Protein AF-A0A2A4B2Y0-F1 (afdb_monomer)

Secondary structure (DSSP, 8-state):
-HHHHHHHHHHHHHHHHHHHHHHHHHHHHHHHHHHHHHHHHHHHHHHHHHHHHHTTHHHHTTT-HHHHHHHHHHHHHHHTSTTHHHHHHHHHHHHHHHHHSS--

Sequence (104 aa):
MAEALLATGKSAKRTTALRHRLLLQSARHDQRRWQVRRRERTRKLIELGGLVAKSGIVDLVDDDRAIIYGALLQAAAVLRSEDGDDAKRLWSRRGHRAFNDEPE

pLDDT: mean 90.22, std 10.25, range [53.47, 98.5]

InterPro domains:
  IPR009444 Conjugal transfer, TraD, alpha-type [PF06412] (36-100)

Mean predicted aligned error: 9.16 Å

Foldseek 3Di:
DVVVVVVVVVVVVVVVVVVVVVVVVVVVVVVVVVVVVVVVVVVVVVVVVVVCVLVVVCVVPVNPPVVSVVVVVVLVVCLPDPCNVVSVVVVVVVVVVSVVPDDD

Structure (mmCIF, N/CA/C/O backbone):
data_AF-A0A2A4B2Y0-F1
#
_entry.id   AF-A0A2A4B2Y0-F1
#
loop_
_atom_site.group_PDB
_atom_site.id
_atom_site.type_symbol
_atom_site.label_atom_id
_atom_site.label_alt_id
_atom_site.label_comp_id
_atom_site.label_asym_id
_atom_site.label_entity_id
_atom_site.label_seq_id
_atom_site.pdbx_PDB_ins_code
_atom_site.Cartn_x
_atom_site.Cartn_y
_atom_site.Cartn_z
_atom_site.occupancy
_atom_site.B_iso_or_equiv
_atom_site.auth_seq_id
_atom_site.auth_comp_id
_atom_site.auth_asym_id
_atom_site.auth_atom_id
_atom_site.pdbx_PDB_model_num
ATOM 1 N N . MET A 1 1 ? 39.988 17.628 -56.987 1.00 62.59 1 MET A N 1
ATOM 2 C CA . MET A 1 1 ? 38.561 17.751 -56.584 1.00 62.59 1 MET A CA 1
ATOM 3 C C . MET A 1 1 ? 37.923 16.415 -56.195 1.00 62.59 1 MET A C 1
ATOM 5 O O . MET A 1 1 ? 37.348 16.350 -55.117 1.00 62.59 1 MET A O 1
ATOM 9 N N . ALA A 1 2 ? 38.045 15.347 -56.995 1.00 63.75 2 ALA A N 1
ATOM 10 C CA . ALA A 1 2 ? 37.455 14.033 -56.681 1.00 63.75 2 ALA A CA 1
ATOM 11 C C . ALA A 1 2 ? 37.935 13.421 -55.345 1.00 63.75 2 ALA A C 1
ATOM 13 O O . ALA A 1 2 ? 37.143 12.870 -54.586 1.00 63.75 2 ALA A O 1
ATOM 14 N N . GLU A 1 3 ? 39.215 13.582 -55.011 1.00 66.00 3 GLU A N 1
ATOM 15 C CA . GLU A 1 3 ? 39.802 13.059 -53.769 1.00 66.00 3 GLU A CA 1
ATOM 16 C C . GLU A 1 3 ? 39.239 13.730 -52.503 1.00 66.00 3 GLU A C 1
ATOM 18 O O . GLU A 1 3 ? 38.916 13.058 -51.524 1.00 66.00 3 GLU A O 1
ATOM 23 N N . ALA A 1 4 ? 39.020 15.049 -52.555 1.00 65.19 4 ALA A N 1
ATOM 24 C CA . ALA A 1 4 ? 38.415 15.820 -51.468 1.00 65.19 4 ALA A CA 1
ATOM 25 C C . ALA A 1 4 ? 36.938 15.441 -51.235 1.00 65.19 4 ALA A C 1
ATOM 27 O O . ALA A 1 4 ? 36.492 15.371 -50.088 1.00 65.19 4 ALA A O 1
ATOM 28 N N . LEU A 1 5 ? 36.199 15.129 -52.308 1.00 67.12 5 LEU A N 1
ATOM 29 C CA . LEU A 1 5 ? 34.813 14.638 -52.258 1.00 67.12 5 LEU A CA 1
ATOM 30 C C . LEU A 1 5 ? 34.722 13.206 -51.695 1.00 67.12 5 LEU A C 1
ATOM 32 O O . LEU A 1 5 ? 33.842 12.883 -50.895 1.00 67.12 5 LEU A O 1
ATOM 36 N N . LEU A 1 6 ? 35.675 12.339 -52.046 1.00 67.75 6 LEU A N 1
ATOM 37 C CA . LEU A 1 6 ? 35.773 10.990 -51.481 1.00 67.75 6 LEU A CA 1
ATOM 38 C C . LEU A 1 6 ? 36.163 11.015 -49.995 1.00 67.75 6 LEU A C 1
ATOM 40 O O . LEU A 1 6 ? 35.641 10.223 -49.203 1.00 67.75 6 LEU A O 1
ATOM 44 N N . ALA A 1 7 ? 37.047 11.931 -49.593 1.00 69.88 7 ALA A N 1
ATOM 45 C CA . ALA A 1 7 ? 37.435 12.127 -48.199 1.00 69.88 7 ALA A CA 1
ATOM 46 C C . ALA A 1 7 ? 36.262 12.626 -47.332 1.00 69.88 7 ALA A C 1
ATOM 48 O O . ALA A 1 7 ? 36.040 12.103 -46.236 1.00 69.88 7 ALA A O 1
ATOM 49 N N . THR A 1 8 ? 35.451 13.559 -47.842 1.00 71.81 8 THR A N 1
ATOM 50 C CA . THR A 1 8 ? 34.223 14.030 -47.171 1.00 71.81 8 THR A CA 1
ATOM 51 C C . THR A 1 8 ? 33.170 12.928 -47.064 1.00 71.81 8 THR A C 1
ATOM 53 O O . THR A 1 8 ? 32.598 12.743 -45.989 1.00 71.81 8 THR A O 1
ATOM 56 N N . GLY A 1 9 ? 32.982 12.110 -48.105 1.00 73.19 9 GLY A N 1
ATOM 57 C CA . GLY A 1 9 ? 32.091 10.944 -48.055 1.00 73.19 9 GLY A CA 1
ATOM 58 C C . GLY A 1 9 ? 32.513 9.888 -47.022 1.00 73.19 9 GLY A C 1
ATOM 59 O O . GLY A 1 9 ? 31.675 9.349 -46.295 1.00 73.19 9 GLY A O 1
ATOM 60 N N . LYS A 1 10 ? 33.819 9.612 -46.892 1.00 76.31 10 LYS A N 1
ATOM 61 C CA . LYS A 1 10 ? 34.355 8.728 -45.836 1.00 76.31 10 LYS A CA 1
ATOM 62 C C . LYS A 1 10 ? 34.148 9.322 -44.438 1.00 76.31 10 LYS A C 1
ATOM 64 O O . LYS A 1 10 ? 33.804 8.583 -43.516 1.00 76.31 10 LYS A O 1
ATOM 69 N N . SER A 1 11 ? 34.321 10.635 -44.283 1.00 75.81 11 SER A N 1
ATOM 70 C CA . SER A 1 11 ? 34.084 11.342 -43.019 1.00 75.81 11 SER A CA 1
ATOM 71 C C . SER A 1 11 ? 32.608 11.284 -42.598 1.00 75.81 11 SER A C 1
ATOM 73 O O . SER A 1 11 ? 32.305 10.904 -41.469 1.00 75.81 11 SER A O 1
ATOM 75 N N . ALA A 1 12 ? 31.681 11.514 -43.534 1.00 81.94 12 ALA A N 1
ATOM 76 C CA . ALA A 1 12 ? 30.239 11.419 -43.294 1.00 81.94 12 ALA A CA 1
ATOM 77 C C . ALA A 1 12 ? 29.799 10.006 -42.864 1.00 81.94 12 ALA A C 1
ATOM 79 O O . ALA A 1 12 ? 29.034 9.841 -41.918 1.00 81.94 12 ALA A O 1
ATOM 80 N N . LYS A 1 13 ? 30.337 8.951 -43.489 1.00 83.06 13 LYS A N 1
ATOM 81 C CA . LYS A 1 13 ? 30.046 7.567 -43.070 1.00 83.06 13 LYS A CA 1
ATOM 82 C C . LYS A 1 13 ? 30.532 7.277 -41.647 1.00 83.06 13 LYS A C 1
ATOM 84 O O . LYS A 1 13 ? 29.851 6.581 -40.892 1.00 83.06 13 LYS A O 1
ATOM 89 N N . ARG A 1 14 ? 31.694 7.818 -41.262 1.00 82.88 14 ARG A N 1
ATOM 90 C CA . ARG A 1 14 ? 32.243 7.673 -39.904 1.00 82.88 14 ARG A CA 1
ATOM 91 C C . ARG A 1 14 ? 31.378 8.391 -38.871 1.00 82.88 14 ARG A C 1
ATOM 93 O O . ARG A 1 14 ? 31.088 7.798 -37.835 1.00 82.88 14 ARG A O 1
ATOM 100 N N . THR A 1 15 ? 30.914 9.609 -39.148 1.00 86.56 15 THR A N 1
ATOM 101 C CA . THR A 1 15 ? 30.032 10.344 -38.225 1.00 86.56 15 THR A CA 1
ATOM 102 C C . THR A 1 15 ? 28.672 9.662 -38.069 1.00 86.56 15 THR A C 1
ATOM 104 O O . THR A 1 15 ? 28.199 9.522 -36.942 1.00 86.56 15 THR A O 1
ATOM 107 N N . THR A 1 16 ? 28.084 9.132 -39.148 1.00 88.50 16 THR A N 1
ATOM 108 C CA . THR A 1 16 ? 26.857 8.318 -39.075 1.00 88.50 16 THR A CA 1
ATOM 109 C C . THR A 1 16 ? 27.058 7.062 -38.227 1.00 88.50 16 THR A C 1
ATOM 111 O O . THR A 1 16 ? 26.250 6.780 -37.342 1.00 88.50 16 THR A O 1
ATOM 114 N N . ALA A 1 17 ? 28.158 6.330 -38.432 1.00 88.25 17 ALA A N 1
ATOM 115 C CA . ALA A 1 17 ? 28.462 5.133 -37.649 1.00 88.25 17 ALA A CA 1
ATOM 116 C C . ALA A 1 17 ? 28.656 5.445 -36.153 1.00 88.25 17 ALA A C 1
ATOM 118 O O . ALA A 1 17 ? 28.151 4.715 -35.298 1.00 88.25 17 ALA A O 1
ATOM 119 N N . LEU A 1 18 ? 29.343 6.544 -35.824 1.00 89.56 18 LEU A N 1
ATOM 120 C CA . LEU A 1 18 ? 29.503 7.008 -34.443 1.00 89.56 18 LEU A CA 1
ATOM 121 C C . LEU A 1 18 ? 28.161 7.413 -33.823 1.00 89.56 18 LEU A C 1
ATOM 123 O O . LEU A 1 18 ? 27.854 7.000 -32.706 1.00 89.56 18 LEU A O 1
ATOM 127 N N . ARG A 1 19 ? 27.318 8.139 -34.565 1.00 88.25 19 ARG A N 1
ATOM 128 C CA . ARG A 1 19 ? 25.971 8.514 -34.119 1.00 88.25 19 ARG A CA 1
ATOM 129 C C . ARG A 1 19 ? 25.114 7.288 -33.819 1.00 88.25 19 ARG A C 1
ATOM 131 O O . ARG A 1 19 ? 24.489 7.235 -32.767 1.00 88.25 19 ARG A O 1
ATOM 138 N N . HIS A 1 20 ? 25.107 6.287 -34.698 1.00 90.44 20 HIS A N 1
ATOM 139 C CA . HIS A 1 20 ? 24.349 5.055 -34.470 1.00 90.44 20 HIS A CA 1
ATOM 140 C C . HIS A 1 20 ? 24.826 4.310 -33.217 1.00 90.44 20 HIS A C 1
ATOM 142 O O . HIS A 1 20 ? 23.998 3.831 -32.445 1.00 90.44 20 HIS A O 1
ATOM 148 N N . ARG A 1 21 ? 26.140 4.266 -32.955 1.00 89.25 21 ARG A N 1
ATOM 149 C CA . ARG A 1 21 ? 26.680 3.677 -31.717 1.00 89.25 21 ARG A CA 1
ATOM 150 C C . ARG A 1 21 ? 26.184 4.407 -30.470 1.00 89.25 21 ARG A C 1
ATOM 152 O O . ARG A 1 21 ? 25.747 3.747 -29.530 1.00 89.25 21 ARG A O 1
ATOM 159 N N . LEU A 1 22 ? 26.198 5.741 -30.483 1.00 90.06 22 LEU A N 1
ATOM 160 C CA . LEU A 1 22 ? 25.692 6.551 -29.372 1.00 90.06 22 LEU A CA 1
ATOM 161 C C . LEU A 1 22 ? 24.191 6.340 -29.155 1.00 90.06 22 LEU A C 1
ATOM 163 O O . LEU A 1 22 ? 23.767 6.119 -28.026 1.00 90.06 22 LEU A O 1
ATOM 167 N N . LEU A 1 23 ? 23.391 6.329 -30.225 1.00 90.56 23 LEU A N 1
ATOM 168 C CA . LEU A 1 23 ? 21.949 6.082 -30.133 1.00 90.56 23 LEU A CA 1
ATOM 169 C C . LEU A 1 23 ? 21.643 4.698 -29.544 1.00 90.56 23 LEU A C 1
ATOM 171 O O . LEU A 1 23 ? 20.801 4.586 -28.656 1.00 90.56 23 LEU A O 1
ATOM 175 N N . LEU A 1 24 ? 22.359 3.654 -29.974 1.00 86.25 24 LEU A N 1
ATOM 176 C CA . LEU A 1 24 ? 22.213 2.304 -29.419 1.00 86.25 24 LEU A CA 1
ATOM 177 C C . LEU A 1 24 ? 22.632 2.238 -27.944 1.00 86.25 24 LEU A C 1
ATOM 179 O O . LEU A 1 24 ? 21.986 1.557 -27.146 1.00 86.25 24 LEU A O 1
ATOM 183 N N . GLN A 1 25 ? 23.703 2.938 -27.563 1.00 88.44 25 GLN A N 1
ATOM 184 C CA . GLN A 1 25 ? 24.154 3.013 -26.175 1.00 88.44 25 GLN A CA 1
ATOM 185 C C . GLN A 1 25 ? 23.118 3.713 -25.284 1.00 88.44 25 GLN A C 1
ATOM 187 O O . GLN A 1 25 ? 22.792 3.188 -24.216 1.00 88.44 25 GLN A O 1
ATOM 192 N N . SER A 1 26 ? 22.560 4.837 -25.741 1.00 84.06 26 SER A N 1
ATOM 193 C CA . SER A 1 26 ? 21.478 5.548 -25.054 1.00 84.06 26 SER A CA 1
ATOM 194 C C . SER A 1 26 ? 20.222 4.684 -24.935 1.00 84.06 26 SER A C 1
ATOM 196 O O . SER A 1 26 ? 19.712 4.517 -23.832 1.00 84.06 26 SER A O 1
ATOM 198 N N . ALA A 1 27 ? 19.791 4.024 -26.017 1.00 79.75 27 ALA A N 1
ATOM 199 C CA . ALA A 1 27 ? 18.622 3.141 -26.006 1.00 79.75 27 ALA A CA 1
ATOM 200 C C . ALA A 1 27 ? 18.768 1.978 -25.007 1.00 79.75 27 ALA A C 1
ATOM 202 O O . ALA A 1 27 ? 17.852 1.688 -24.237 1.00 79.75 27 ALA A O 1
ATOM 203 N N . ARG A 1 28 ? 19.949 1.344 -24.943 1.00 80.81 28 ARG A N 1
ATOM 204 C CA . ARG A 1 28 ? 20.248 0.303 -23.941 1.00 80.81 28 ARG A CA 1
ATOM 205 C C . ARG A 1 28 ? 20.210 0.849 -22.520 1.00 80.81 28 ARG A C 1
ATOM 207 O O . ARG A 1 28 ? 19.753 0.171 -21.600 1.00 80.81 28 ARG A O 1
ATOM 214 N N . HIS A 1 29 ? 20.744 2.048 -22.316 1.00 83.25 29 HIS A N 1
ATOM 215 C CA . HIS A 1 29 ? 20.731 2.688 -21.010 1.00 83.25 29 HIS A CA 1
ATOM 216 C C . HIS A 1 29 ? 19.294 3.025 -20.576 1.00 83.25 29 HIS A C 1
ATOM 218 O O . HIS A 1 29 ? 18.920 2.725 -19.444 1.00 83.25 29 HIS A O 1
ATOM 224 N N . ASP A 1 30 ? 18.454 3.535 -21.474 1.00 86.38 30 ASP A N 1
ATOM 225 C CA . ASP A 1 30 ? 17.049 3.836 -21.188 1.00 86.38 30 ASP A CA 1
ATOM 226 C C . ASP A 1 30 ? 16.217 2.581 -20.923 1.00 86.38 30 ASP A C 1
ATOM 228 O O . ASP A 1 30 ? 15.440 2.557 -19.965 1.00 86.38 30 ASP A O 1
ATOM 232 N N . GLN A 1 31 ? 16.443 1.501 -21.676 1.00 87.69 31 GLN A N 1
ATOM 233 C CA . GLN A 1 31 ? 15.817 0.207 -21.406 1.00 87.69 31 GLN A CA 1
ATOM 234 C C . GLN A 1 31 ? 16.218 -0.333 -20.024 1.00 87.69 31 GLN A C 1
ATOM 236 O O . GLN A 1 31 ? 15.359 -0.810 -19.281 1.00 87.69 31 GLN A O 1
ATOM 241 N N . ARG A 1 32 ? 17.497 -0.217 -19.632 1.00 88.50 32 ARG A N 1
ATOM 242 C CA . ARG A 1 32 ? 17.950 -0.587 -18.278 1.00 88.50 32 ARG A CA 1
ATOM 243 C C . ARG A 1 32 ? 17.287 0.274 -17.206 1.00 88.50 32 ARG A C 1
ATOM 245 O O . ARG A 1 32 ? 16.763 -0.279 -16.243 1.00 88.50 32 ARG A O 1
ATOM 252 N N . ARG A 1 33 ? 17.234 1.598 -17.390 1.00 90.69 33 ARG A N 1
ATOM 253 C CA . ARG A 1 33 ? 16.536 2.507 -16.463 1.00 90.69 33 ARG A CA 1
ATOM 254 C C . ARG A 1 33 ? 15.054 2.153 -16.326 1.00 90.69 33 ARG A C 1
ATOM 256 O O . ARG A 1 33 ? 14.530 2.152 -15.217 1.00 90.69 33 ARG A O 1
ATOM 263 N N . TRP A 1 34 ? 14.383 1.808 -17.423 1.00 92.12 34 TRP A N 1
ATOM 264 C CA . TRP A 1 34 ? 12.992 1.356 -17.393 1.00 92.12 34 TRP A CA 1
ATOM 265 C C . TRP A 1 34 ? 12.819 0.044 -16.618 1.00 92.12 34 TRP A C 1
ATOM 267 O O . TRP A 1 34 ? 11.926 -0.049 -15.777 1.00 92.12 34 TRP A O 1
ATOM 277 N N . GLN A 1 35 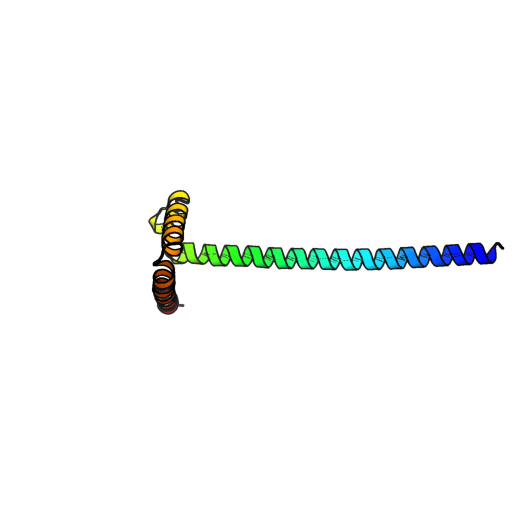? 13.693 -0.941 -16.845 1.00 93.25 35 GLN A N 1
ATOM 278 C CA . GLN A 1 35 ? 13.665 -2.213 -16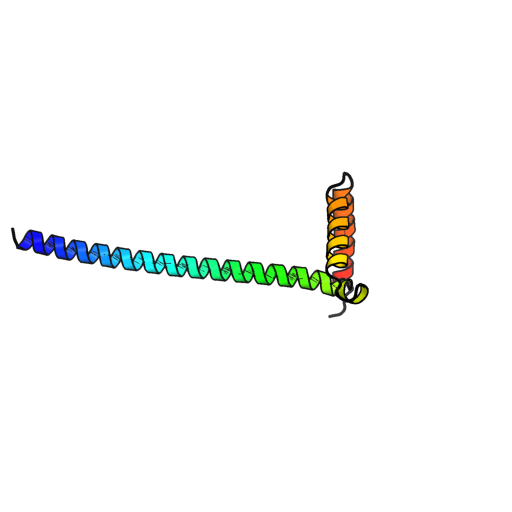.114 1.00 93.25 35 GLN A CA 1
ATOM 279 C C . GLN A 1 35 ? 13.855 -2.008 -14.606 1.00 93.25 35 GLN A C 1
ATOM 281 O O . GLN A 1 35 ? 13.111 -2.587 -13.816 1.00 93.25 35 GLN A O 1
ATOM 286 N N . VAL A 1 36 ? 14.809 -1.160 -14.202 1.00 94.88 36 VAL A N 1
ATOM 287 C CA . VAL A 1 36 ? 15.046 -0.824 -12.787 1.00 94.88 36 VAL A CA 1
ATOM 288 C C . VAL A 1 36 ? 13.796 -0.199 -12.169 1.00 94.88 36 VAL A C 1
ATOM 290 O O . VAL A 1 36 ? 13.263 -0.756 -11.211 1.00 94.88 36 VAL A O 1
ATOM 293 N N . ARG A 1 37 ? 13.240 0.854 -12.784 1.00 94.44 37 ARG A N 1
ATOM 29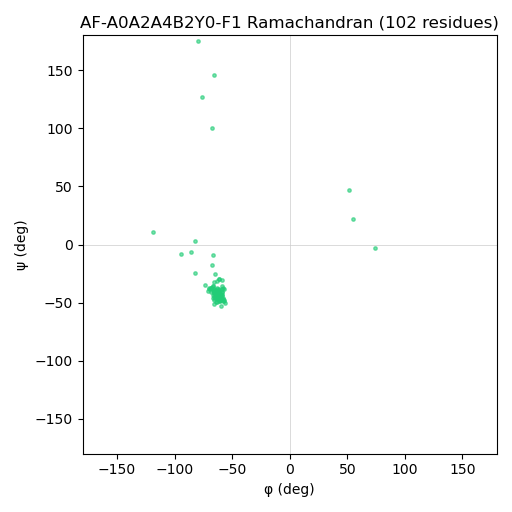4 C CA . ARG A 1 37 ? 12.008 1.499 -12.292 1.00 94.44 37 ARG A CA 1
ATOM 295 C C . ARG A 1 37 ? 10.828 0.534 -12.201 1.00 94.44 37 ARG A C 1
ATOM 297 O O . ARG A 1 37 ? 10.020 0.621 -11.280 1.00 94.44 37 ARG A O 1
ATOM 304 N N . ARG A 1 38 ? 10.703 -0.396 -13.152 1.00 95.19 38 ARG A N 1
ATOM 305 C CA . ARG A 1 38 ? 9.648 -1.418 -13.125 1.00 95.19 38 ARG A CA 1
ATOM 306 C C . ARG A 1 38 ? 9.819 -2.354 -11.931 1.00 95.19 38 ARG A C 1
ATOM 308 O O . ARG A 1 38 ? 8.838 -2.613 -11.243 1.00 95.19 38 ARG A O 1
ATOM 315 N N . ARG A 1 39 ? 11.038 -2.841 -11.680 1.00 95.19 39 ARG A N 1
ATOM 316 C CA . ARG A 1 39 ? 11.336 -3.711 -10.531 1.00 95.19 39 ARG A CA 1
ATOM 317 C C . ARG A 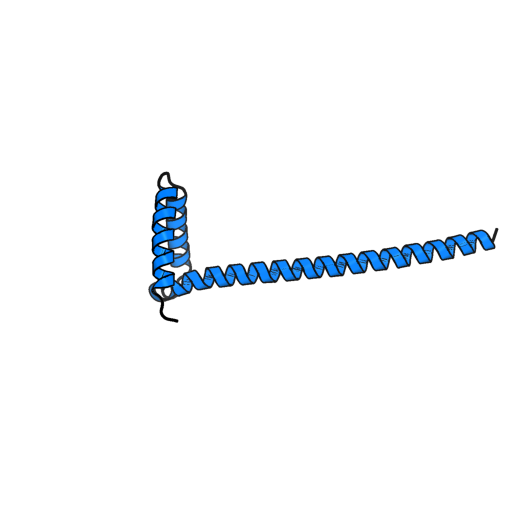1 39 ? 11.093 -2.992 -9.211 1.00 95.19 39 ARG A C 1
ATOM 319 O O . ARG A 1 39 ? 10.460 -3.567 -8.337 1.00 95.19 39 ARG A O 1
ATOM 326 N N . GLU A 1 40 ? 11.518 -1.738 -9.096 1.00 96.12 40 GLU A N 1
ATOM 327 C CA . GLU A 1 40 ? 11.262 -0.906 -7.916 1.00 96.12 40 GLU A CA 1
ATOM 328 C C . GLU A 1 40 ? 9.764 -0.722 -7.6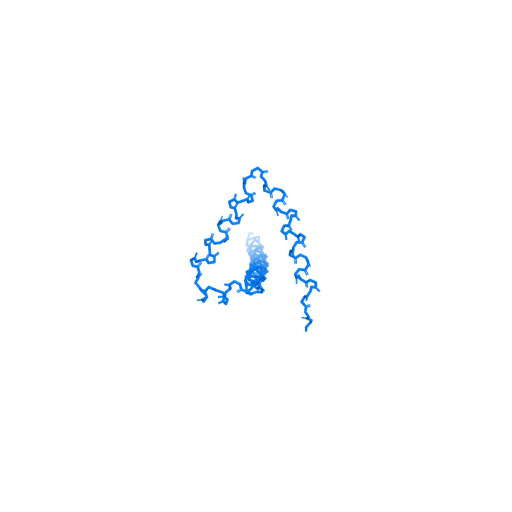71 1.00 96.12 40 GLU A C 1
ATOM 330 O O . GLU A 1 40 ? 9.299 -0.931 -6.553 1.00 96.12 40 GLU A O 1
ATOM 335 N N . ARG A 1 41 ? 8.990 -0.416 -8.721 1.00 96.12 41 ARG A N 1
ATOM 336 C CA . ARG A 1 41 ? 7.531 -0.289 -8.625 1.00 96.12 41 ARG A CA 1
ATOM 337 C C . ARG A 1 41 ? 6.873 -1.595 -8.191 1.00 96.12 41 ARG A C 1
ATOM 339 O O . ARG A 1 41 ? 6.035 -1.582 -7.298 1.00 96.12 41 ARG A O 1
ATOM 346 N N . THR A 1 42 ? 7.232 -2.713 -8.823 1.00 96.44 42 THR A N 1
ATOM 347 C CA . THR A 1 42 ? 6.680 -4.028 -8.475 1.00 96.44 42 THR A CA 1
ATOM 348 C C . THR A 1 42 ? 7.037 -4.406 -7.044 1.00 96.44 42 THR A C 1
ATOM 350 O O . THR A 1 42 ? 6.143 -4.777 -6.293 1.00 96.44 42 THR A O 1
ATOM 353 N N . ARG A 1 43 ? 8.301 -4.240 -6.638 1.00 96.56 43 ARG A N 1
ATOM 354 C CA . ARG A 1 43 ? 8.740 -4.491 -5.264 1.00 96.56 43 ARG A CA 1
ATOM 355 C C . ARG A 1 43 ? 7.940 -3.648 -4.274 1.00 96.56 43 ARG A C 1
ATOM 357 O O . ARG A 1 43 ? 7.383 -4.203 -3.339 1.00 96.56 43 ARG A O 1
ATOM 364 N N . LYS A 1 44 ? 7.794 -2.344 -4.527 1.00 96.31 44 LYS A N 1
ATOM 365 C CA . LYS A 1 44 ? 7.040 -1.447 -3.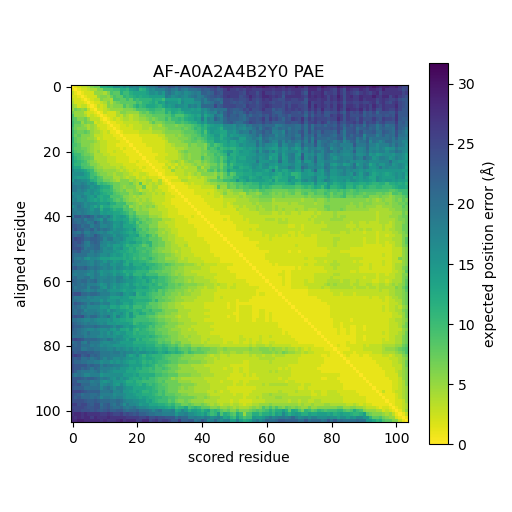645 1.00 96.31 44 LYS A CA 1
ATOM 366 C C . LYS A 1 44 ? 5.577 -1.868 -3.489 1.00 96.31 44 LYS A C 1
ATOM 368 O O . LYS A 1 44 ? 5.051 -1.827 -2.384 1.00 96.31 44 LYS A O 1
ATOM 373 N N . LEU A 1 45 ? 4.916 -2.258 -4.579 1.00 96.75 45 LEU A N 1
ATOM 374 C CA . LEU A 1 45 ? 3.523 -2.711 -4.529 1.00 96.75 45 LEU A CA 1
ATOM 375 C C . LEU A 1 45 ? 3.376 -4.049 -3.798 1.00 96.75 45 LEU A C 1
ATOM 377 O O . LEU A 1 45 ? 2.414 -4.215 -3.058 1.00 96.75 45 LEU A O 1
ATOM 381 N N . ILE A 1 46 ? 4.330 -4.967 -3.966 1.00 96.56 46 ILE A N 1
ATOM 382 C CA . ILE A 1 46 ? 4.349 -6.242 -3.237 1.00 96.56 46 ILE A CA 1
ATOM 383 C C . ILE A 1 46 ? 4.575 -6.003 -1.745 1.00 96.56 46 ILE A C 1
ATOM 385 O O . ILE A 1 46 ? 3.847 -6.561 -0.937 1.00 96.56 46 ILE A O 1
ATOM 389 N N . GLU A 1 47 ? 5.532 -5.150 -1.375 1.00 96.12 47 GLU A N 1
ATOM 390 C CA . GLU A 1 47 ? 5.777 -4.781 0.023 1.00 96.12 47 GLU A CA 1
ATOM 391 C C . GLU A 1 47 ? 4.508 -4.211 0.665 1.00 96.12 47 GLU A C 1
ATOM 393 O O . GLU A 1 47 ? 4.085 -4.684 1.714 1.00 96.12 47 GLU A O 1
ATOM 398 N N . LEU A 1 48 ? 3.860 -3.239 0.011 1.00 96.12 48 LEU A N 1
ATOM 399 C CA . LEU A 1 48 ? 2.619 -2.644 0.514 1.00 96.12 48 LEU A CA 1
ATOM 400 C C . LEU A 1 48 ? 1.474 -3.664 0.593 1.00 96.12 48 LEU A C 1
ATOM 402 O O . LEU A 1 48 ? 0.764 -3.690 1.594 1.00 96.12 48 LEU A O 1
ATOM 406 N N . GLY A 1 49 ? 1.308 -4.514 -0.424 1.00 96.00 49 GLY A N 1
ATOM 407 C CA . GLY A 1 49 ? 0.308 -5.585 -0.412 1.00 96.00 49 GLY A CA 1
ATOM 408 C C . GLY A 1 49 ? 0.561 -6.608 0.697 1.00 96.00 49 GLY A C 1
ATOM 409 O O . GLY A 1 49 ? -0.376 -7.042 1.360 1.00 96.00 49 GLY A O 1
ATOM 410 N N . GLY A 1 50 ? 1.829 -6.919 0.968 1.00 95.50 50 GLY A N 1
ATOM 411 C CA . GLY A 1 50 ? 2.237 -7.777 2.074 1.00 95.50 50 GLY A CA 1
ATOM 412 C C . GLY A 1 50 ? 1.841 -7.207 3.436 1.00 95.50 50 GLY A C 1
ATOM 413 O O . GLY A 1 50 ? 1.393 -7.965 4.287 1.00 95.50 50 GLY A O 1
ATOM 414 N N . LEU A 1 51 ? 1.924 -5.884 3.636 1.00 95.25 51 LEU A N 1
ATOM 415 C CA . LEU A 1 51 ? 1.451 -5.239 4.872 1.00 95.25 51 LEU A CA 1
ATOM 416 C C . LEU A 1 51 ? -0.063 -5.367 5.052 1.00 95.25 51 LEU A C 1
ATOM 418 O O . LEU A 1 51 ? -0.532 -5.585 6.166 1.00 95.25 51 LEU A O 1
ATOM 422 N 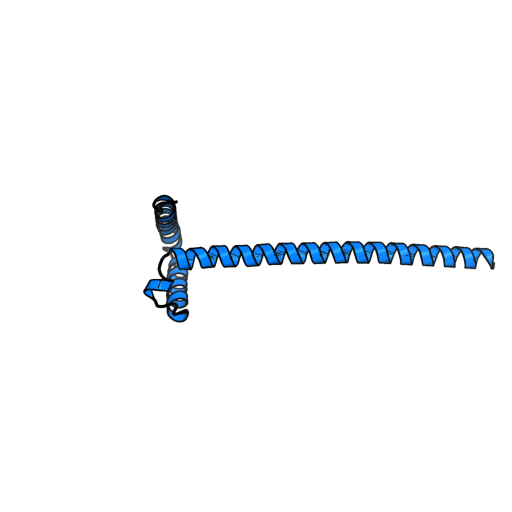N . VAL A 1 52 ? -0.823 -5.231 3.962 1.00 95.94 52 VAL A N 1
ATOM 423 C CA . VAL A 1 52 ? -2.282 -5.390 3.989 1.00 95.94 52 VAL A CA 1
ATOM 424 C C . VAL A 1 52 ? -2.636 -6.822 4.390 1.00 95.94 52 VAL A C 1
ATOM 426 O O . VAL A 1 52 ? -3.380 -7.003 5.349 1.00 95.94 52 VAL A O 1
ATOM 429 N N . ALA A 1 53 ? -2.035 -7.829 3.752 1.00 94.56 53 ALA A N 1
ATOM 430 C CA . ALA A 1 53 ? -2.249 -9.232 4.114 1.00 94.56 53 ALA A CA 1
ATOM 431 C C . ALA A 1 53 ? -1.832 -9.528 5.568 1.00 94.56 53 ALA A C 1
ATOM 433 O O . ALA A 1 53 ? -2.622 -10.055 6.343 1.00 94.56 53 ALA A O 1
ATOM 434 N N . LYS A 1 54 ? -0.628 -9.101 5.971 1.00 93.19 54 LYS A N 1
ATOM 435 C CA . LYS A 1 54 ? -0.077 -9.318 7.319 1.00 93.19 54 LYS A CA 1
ATOM 436 C C . LYS A 1 54 ? -0.917 -8.680 8.430 1.00 93.19 54 LYS A C 1
ATOM 438 O O . LYS A 1 54 ? -0.982 -9.208 9.530 1.00 93.19 54 LYS A O 1
ATOM 443 N N . SER A 1 55 ? -1.609 -7.575 8.146 1.00 94.50 55 SER A N 1
ATOM 444 C CA . SER A 1 55 ? -2.522 -6.957 9.117 1.00 94.50 55 SER A CA 1
ATOM 445 C C . SER A 1 55 ? -3.753 -7.810 9.461 1.00 94.50 55 SER A C 1
ATOM 447 O O . SER A 1 55 ? -4.509 -7.435 10.356 1.00 94.50 55 SER A O 1
ATOM 449 N N . GLY A 1 56 ? -3.989 -8.911 8.735 1.00 94.94 56 GLY A N 1
ATOM 450 C CA . GLY A 1 56 ? -5.161 -9.776 8.880 1.00 94.94 56 GLY A CA 1
ATOM 451 C C . GLY A 1 56 ? -6.448 -9.176 8.310 1.00 94.94 56 GLY A C 1
ATOM 452 O O . GLY A 1 56 ? -7.482 -9.836 8.304 1.00 94.94 56 GLY A O 1
ATOM 453 N N . ILE A 1 57 ? -6.416 -7.935 7.804 1.00 96.94 57 ILE A N 1
ATOM 454 C CA . ILE A 1 57 ? -7.620 -7.257 7.307 1.00 96.94 57 ILE A CA 1
ATOM 455 C C . ILE A 1 57 ? -8.243 -7.974 6.108 1.00 96.94 57 ILE A C 1
ATOM 457 O O . ILE A 1 57 ? -9.456 -7.930 5.969 1.00 96.94 57 ILE A O 1
ATOM 461 N N . VAL A 1 58 ? -7.435 -8.639 5.272 1.00 97.06 58 VAL A N 1
ATOM 462 C CA . VAL A 1 58 ? -7.921 -9.380 4.095 1.00 97.06 58 VAL A CA 1
ATOM 463 C C . VAL A 1 58 ? -8.851 -10.511 4.525 1.00 97.06 58 VAL A C 1
ATOM 465 O O . VAL A 1 58 ? -9.949 -10.618 3.990 1.00 97.06 58 VAL A O 1
ATOM 468 N N . ASP A 1 59 ? -8.449 -11.282 5.536 1.00 97.12 59 ASP A N 1
ATOM 469 C CA . ASP A 1 59 ? -9.246 -12.394 6.059 1.00 97.12 59 ASP A CA 1
ATOM 470 C C . ASP A 1 59 ? -10.485 -11.888 6.812 1.00 97.12 59 ASP A C 1
ATOM 472 O O . ASP A 1 59 ? -11.564 -12.463 6.703 1.00 97.12 59 ASP A O 1
ATOM 476 N N . LEU A 1 60 ? -10.355 -10.775 7.548 1.00 98.00 60 LEU A N 1
ATOM 477 C CA . LEU A 1 60 ? -11.461 -10.178 8.310 1.00 98.00 60 LEU A CA 1
ATOM 478 C C . LEU A 1 60 ? -12.601 -9.650 7.431 1.00 98.00 60 LEU A C 1
ATOM 480 O O . LEU A 1 60 ? -13.726 -9.521 7.914 1.00 98.00 60 LEU A O 1
ATOM 484 N N . VAL A 1 61 ? -12.307 -9.293 6.182 1.00 97.75 61 VAL A N 1
ATOM 485 C CA . VAL A 1 61 ? -13.264 -8.660 5.261 1.00 97.75 61 VAL A CA 1
ATOM 486 C C . VAL A 1 61 ? -13.528 -9.502 4.014 1.00 97.75 61 VAL A C 1
ATOM 488 O O . VAL A 1 61 ? -14.135 -8.995 3.077 1.00 97.75 61 VAL A O 1
ATOM 491 N N . ASP A 1 62 ? -13.071 -10.759 3.996 1.00 97.00 62 ASP A N 1
ATOM 492 C CA . ASP A 1 62 ? -13.229 -11.704 2.879 1.00 97.00 62 ASP A CA 1
ATOM 493 C C . ASP A 1 62 ? -12.768 -11.126 1.521 1.00 97.00 62 ASP A C 1
ATOM 495 O O . ASP A 1 62 ? -13.480 -11.156 0.520 1.00 97.00 62 ASP A O 1
ATOM 499 N N . ASP A 1 63 ? -11.578 -10.512 1.507 1.00 95.44 63 ASP A N 1
ATOM 500 C CA . ASP A 1 63 ? -10.990 -9.814 0.345 1.00 95.44 63 ASP A CA 1
ATOM 501 C C . ASP A 1 63 ? -11.884 -8.707 -0.270 1.00 95.44 63 ASP A C 1
ATOM 503 O O . ASP A 1 63 ? -11.685 -8.288 -1.418 1.00 95.44 63 ASP A O 1
ATOM 507 N N . ASP A 1 64 ? -12.850 -8.159 0.482 1.00 98.06 64 ASP A N 1
ATOM 508 C CA . ASP A 1 64 ? -13.643 -7.020 0.017 1.00 98.06 64 ASP A CA 1
ATOM 509 C C . ASP A 1 64 ? -12.772 -5.758 -0.100 1.00 98.06 64 ASP A C 1
ATOM 511 O O . ASP A 1 64 ? -12.484 -5.015 0.850 1.00 98.06 64 ASP A O 1
ATOM 515 N N . ARG A 1 65 ? -12.379 -5.483 -1.343 1.00 96.94 65 ARG A N 1
ATOM 516 C CA . ARG A 1 65 ? -11.521 -4.355 -1.710 1.00 96.94 65 ARG A CA 1
ATOM 517 C C . ARG A 1 65 ? -12.140 -3.001 -1.385 1.00 96.94 65 ARG A C 1
ATOM 519 O O . ARG A 1 65 ? -11.387 -2.059 -1.136 1.00 96.94 65 ARG A O 1
ATOM 526 N N . ALA A 1 66 ? -13.465 -2.873 -1.405 1.00 98.25 66 ALA A N 1
ATOM 527 C CA . ALA A 1 66 ? -14.127 -1.618 -1.072 1.00 98.25 66 ALA A CA 1
ATOM 528 C C . ALA A 1 66 ? -14.001 -1.329 0.428 1.00 98.25 66 ALA A C 1
ATOM 530 O O . ALA A 1 66 ? -13.701 -0.193 0.801 1.00 98.25 66 ALA A O 1
ATOM 531 N N . ILE A 1 67 ? -14.130 -2.356 1.274 1.00 98.38 67 ILE A N 1
ATOM 532 C CA . ILE A 1 67 ? -13.940 -2.228 2.725 1.00 98.38 67 ILE A CA 1
ATOM 533 C C . ILE A 1 67 ? -12.483 -1.882 3.047 1.00 98.38 67 ILE A C 1
ATOM 535 O O . ILE A 1 67 ? -12.230 -0.920 3.777 1.00 98.38 67 ILE A O 1
ATOM 539 N N . ILE A 1 68 ? -11.516 -2.593 2.453 1.00 98.12 68 ILE A N 1
ATOM 540 C CA . ILE A 1 68 ? -10.082 -2.305 2.646 1.00 98.12 68 ILE A CA 1
ATOM 541 C C . ILE A 1 68 ? -9.766 -0.867 2.225 1.00 98.12 68 ILE A C 1
ATOM 543 O O . ILE A 1 68 ? -9.108 -0.122 2.956 1.00 98.12 68 ILE A O 1
ATOM 547 N N . TYR A 1 69 ? -10.254 -0.446 1.056 1.00 98.19 69 TYR A N 1
ATOM 548 C CA . TYR A 1 69 ? -10.025 0.909 0.572 1.00 98.19 69 TYR A CA 1
ATOM 549 C C . TYR A 1 69 ? -10.684 1.962 1.472 1.00 98.19 69 TYR A C 1
ATOM 551 O O . TYR A 1 69 ? -10.044 2.960 1.804 1.00 98.19 69 TYR A O 1
ATOM 559 N N . GLY A 1 70 ? -11.911 1.720 1.940 1.00 98.50 70 GLY A N 1
ATOM 560 C CA . GLY A 1 70 ? -12.603 2.580 2.900 1.00 98.50 70 GLY A CA 1
ATOM 561 C C . GLY A 1 70 ? -11.833 2.744 4.214 1.00 98.50 70 GLY A C 1
ATOM 562 O O . GLY A 1 70 ? -11.656 3.867 4.689 1.00 98.50 70 GLY A O 1
ATOM 563 N N . ALA A 1 71 ? -11.286 1.657 4.761 1.00 98.06 71 ALA A N 1
ATOM 564 C CA . ALA A 1 71 ? -10.458 1.698 5.967 1.00 98.06 71 ALA A CA 1
ATOM 565 C C . ALA A 1 71 ? -9.178 2.531 5.768 1.00 98.06 71 ALA A C 1
ATOM 567 O O . ALA A 1 71 ? -8.819 3.350 6.620 1.00 98.06 71 ALA A O 1
ATOM 568 N N . LEU A 1 72 ? -8.508 2.384 4.619 1.00 97.75 72 LEU A N 1
ATOM 569 C CA . LEU A 1 72 ? -7.330 3.189 4.281 1.00 97.75 72 LEU A CA 1
ATOM 570 C C . LEU A 1 72 ? -7.677 4.670 4.082 1.00 97.75 72 LEU A C 1
ATOM 572 O O . LEU A 1 72 ? -6.906 5.538 4.495 1.00 97.75 72 LEU A O 1
ATOM 576 N N . LEU A 1 73 ? -8.834 4.978 3.489 1.00 98.50 73 LEU A N 1
ATOM 577 C CA . LEU A 1 73 ? -9.331 6.350 3.367 1.00 98.50 73 LEU A CA 1
ATOM 578 C C . LEU A 1 73 ? -9.591 6.978 4.738 1.00 98.50 73 LEU A C 1
ATOM 580 O O . LEU A 1 73 ? -9.190 8.124 4.954 1.00 98.50 73 LEU A O 1
ATOM 584 N N . GLN A 1 74 ? -10.187 6.225 5.665 1.00 98.19 74 GLN A N 1
ATOM 585 C CA . GLN A 1 74 ? -10.402 6.667 7.042 1.00 98.19 74 GLN A CA 1
ATOM 586 C C . GLN A 1 74 ? -9.070 6.965 7.739 1.00 98.19 74 GLN A C 1
ATOM 588 O O . GLN A 1 74 ? -8.896 8.042 8.307 1.00 98.19 74 GLN A O 1
ATOM 593 N N . ALA A 1 75 ? -8.092 6.060 7.635 1.00 97.38 75 ALA A N 1
ATOM 594 C CA . ALA A 1 75 ? -6.756 6.288 8.181 1.00 97.38 75 ALA A CA 1
ATOM 595 C C . ALA A 1 75 ? -6.101 7.540 7.571 1.00 97.38 75 ALA A C 1
ATOM 597 O O . ALA A 1 75 ? -5.551 8.375 8.288 1.00 97.38 75 ALA A O 1
ATOM 598 N N . ALA A 1 76 ? -6.208 7.721 6.253 1.00 98.19 76 ALA A N 1
ATOM 599 C CA . ALA A 1 76 ? -5.665 8.888 5.569 1.00 98.19 76 ALA A CA 1
ATOM 600 C C . ALA A 1 76 ? -6.365 10.197 5.977 1.00 98.19 76 ALA A C 1
ATOM 602 O O . ALA A 1 76 ? -5.720 11.243 5.989 1.00 98.19 76 ALA A O 1
ATOM 603 N N . ALA A 1 77 ? -7.659 10.158 6.307 1.00 98.38 77 ALA A N 1
ATOM 604 C CA . ALA A 1 77 ? -8.385 11.311 6.833 1.00 98.38 77 ALA A CA 1
ATOM 605 C C . ALA A 1 77 ? -7.856 11.726 8.212 1.00 98.38 77 ALA A C 1
ATOM 607 O O . ALA A 1 77 ? -7.565 12.904 8.402 1.00 98.38 77 ALA A O 1
ATOM 608 N N . VAL A 1 78 ? -7.625 10.767 9.119 1.00 98.19 78 VAL A N 1
ATOM 609 C CA . VAL A 1 78 ? -6.997 11.036 10.427 1.00 98.19 78 VAL A CA 1
ATOM 610 C C . VAL A 1 78 ? -5.595 11.624 10.254 1.00 98.19 78 VAL A C 1
ATOM 612 O O . VAL A 1 78 ? -5.245 12.599 10.901 1.00 98.19 78 VAL A O 1
ATOM 615 N N . LEU A 1 79 ? -4.785 11.100 9.332 1.00 97.94 79 LEU A N 1
ATOM 616 C CA . LEU A 1 79 ? -3.430 11.624 9.112 1.00 97.94 79 LEU A CA 1
ATOM 617 C C . LEU A 1 79 ? -3.383 13.043 8.527 1.00 97.94 79 LEU A C 1
ATOM 619 O O . LEU A 1 79 ? -2.321 13.668 8.561 1.00 97.94 79 LEU A O 1
ATOM 623 N N . ARG A 1 80 ? -4.490 13.524 7.952 1.00 97.69 80 ARG A N 1
ATOM 624 C CA . ARG A 1 80 ? -4.630 14.889 7.427 1.00 97.69 80 ARG A CA 1
ATOM 625 C C . ARG A 1 80 ? -5.257 15.861 8.429 1.00 97.69 80 ARG A C 1
ATOM 627 O O . ARG A 1 80 ? -5.312 17.046 8.112 1.00 97.69 80 ARG A O 1
ATOM 634 N N . SER A 1 81 ? -5.754 15.390 9.574 1.00 97.50 81 SER A N 1
ATOM 635 C CA . SER A 1 81 ? -6.302 16.262 10.616 1.00 97.50 81 SER A CA 1
ATOM 636 C C . SER A 1 81 ? -5.191 16.893 11.461 1.00 97.50 81 SER A C 1
ATOM 638 O O . SER A 1 81 ? -4.009 16.576 11.305 1.00 97.50 81 SER A O 1
ATOM 640 N N . GLU A 1 82 ? -5.579 17.782 12.374 1.00 97.19 82 GLU A N 1
ATOM 641 C CA . GLU A 1 82 ? -4.672 18.426 13.333 1.00 97.19 82 GLU A CA 1
ATOM 642 C C . GLU A 1 82 ? -3.938 17.401 14.221 1.00 97.19 82 GLU A C 1
ATOM 644 O O . GLU A 1 82 ? -2.766 17.585 14.539 1.00 97.19 82 GLU A O 1
ATOM 649 N N . ASP A 1 83 ? -4.571 16.258 14.505 1.00 95.88 83 ASP A N 1
ATOM 650 C CA . ASP A 1 83 ? -4.001 15.156 15.297 1.00 95.88 83 ASP A CA 1
ATOM 651 C C . ASP A 1 83 ? -3.092 14.213 14.482 1.00 95.88 83 ASP A C 1
ATOM 653 O O . ASP A 1 83 ? -2.607 13.192 14.988 1.00 95.88 83 ASP A O 1
ATOM 657 N N . GLY A 1 84 ? -2.861 14.507 13.199 1.00 97.81 84 GLY A N 1
ATOM 658 C CA . GLY A 1 84 ? -2.198 13.593 12.271 1.00 97.81 84 GLY A CA 1
ATOM 659 C C . GLY A 1 84 ? -0.793 13.177 12.711 1.00 97.81 84 GLY A C 1
ATOM 660 O O . GLY A 1 84 ? -0.398 12.025 12.519 1.00 97.81 84 GLY A O 1
ATOM 661 N N . ASP A 1 85 ? -0.031 14.072 13.338 1.00 98.00 85 ASP A N 1
ATOM 662 C CA . ASP A 1 85 ? 1.323 13.763 13.812 1.00 98.00 85 ASP A CA 1
ATOM 663 C C . ASP A 1 85 ? 1.332 12.856 15.050 1.00 98.00 85 ASP A C 1
ATOM 665 O O . ASP A 1 85 ? 2.177 11.958 15.154 1.00 98.00 85 ASP A O 1
ATOM 669 N N . ASP A 1 86 ? 0.359 13.011 15.947 1.00 97.94 86 ASP A N 1
ATOM 670 C CA . ASP A 1 86 ? 0.176 12.103 17.080 1.00 97.94 86 ASP A CA 1
ATOM 671 C C . ASP A 1 86 ? -0.288 10.722 16.624 1.00 97.94 86 ASP A C 1
ATOM 673 O O . ASP A 1 86 ? 0.261 9.707 17.074 1.00 97.94 86 ASP A O 1
ATOM 677 N N . ALA A 1 87 ? -1.196 10.669 15.646 1.00 97.94 87 ALA A N 1
ATOM 678 C CA . ALA A 1 87 ? -1.590 9.426 14.997 1.00 97.94 87 ALA A CA 1
ATOM 679 C C . ALA A 1 87 ? -0.383 8.714 14.354 1.00 97.94 87 ALA A C 1
ATOM 681 O O . ALA A 1 87 ? -0.172 7.527 14.616 1.00 97.94 87 ALA A O 1
ATOM 682 N N . LYS A 1 88 ? 0.486 9.422 13.608 1.00 97.94 88 LYS A N 1
ATOM 683 C CA . LYS A 1 88 ? 1.727 8.838 13.044 1.00 97.94 88 LYS A CA 1
ATOM 684 C C . LYS A 1 88 ? 2.618 8.246 14.132 1.00 97.94 88 LYS A C 1
ATOM 686 O O . LYS A 1 88 ? 3.085 7.113 13.992 1.00 97.94 88 LYS A O 1
ATOM 691 N N . ARG A 1 89 ? 2.860 8.987 15.220 1.00 98.12 89 ARG A N 1
ATOM 692 C CA . ARG A 1 89 ? 3.694 8.525 16.345 1.00 98.12 89 ARG A CA 1
ATOM 693 C C . ARG A 1 89 ? 3.112 7.280 17.010 1.00 98.12 89 ARG A C 1
ATOM 695 O O . ARG A 1 89 ? 3.850 6.346 17.334 1.00 98.12 89 ARG A O 1
ATOM 702 N N . LEU A 1 90 ? 1.803 7.258 17.245 1.00 97.69 90 LEU A N 1
ATOM 703 C CA . LEU A 1 90 ? 1.121 6.122 17.856 1.00 97.69 90 LEU A CA 1
ATOM 704 C C . LEU A 1 90 ? 1.159 4.886 16.949 1.00 97.69 90 LEU A C 1
ATOM 706 O O . LEU A 1 90 ? 1.567 3.810 17.393 1.00 97.69 90 LEU A O 1
ATOM 710 N N . TRP A 1 91 ? 0.770 5.038 15.684 1.00 96.94 91 TRP A N 1
ATOM 711 C CA . TRP A 1 91 ? 0.683 3.930 14.735 1.00 96.94 91 TRP A CA 1
ATOM 712 C C . TRP A 1 91 ? 2.053 3.370 14.378 1.00 96.94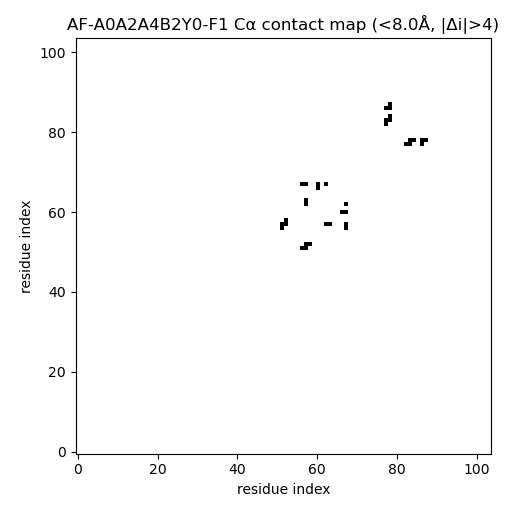 91 TRP A C 1
ATOM 714 O O . TRP A 1 91 ? 2.196 2.153 14.315 1.00 96.94 91 TRP A O 1
ATOM 724 N N . SER A 1 92 ? 3.079 4.218 14.249 1.00 96.38 92 SER A N 1
ATOM 725 C CA . SER A 1 92 ? 4.458 3.760 14.051 1.00 96.38 92 SER A CA 1
ATOM 726 C C . SER A 1 92 ? 4.908 2.857 15.201 1.00 96.38 92 SER A C 1
ATOM 728 O O . SER A 1 92 ? 5.365 1.740 14.963 1.00 96.38 92 SER A O 1
ATOM 730 N N . ARG A 1 93 ? 4.694 3.267 16.461 1.00 96.88 93 ARG A N 1
ATOM 731 C CA . ARG A 1 93 ? 5.034 2.436 17.630 1.00 96.88 93 ARG A CA 1
ATOM 732 C C . ARG A 1 93 ? 4.263 1.118 17.656 1.00 96.88 93 ARG A C 1
ATOM 734 O O . ARG A 1 93 ? 4.838 0.089 17.994 1.00 96.88 93 ARG A O 1
ATOM 741 N N . ARG A 1 94 ? 2.969 1.142 17.317 1.00 95.19 94 ARG A N 1
ATOM 742 C CA . ARG A 1 94 ? 2.146 -0.074 17.235 1.00 95.19 94 ARG A CA 1
ATOM 743 C C . ARG A 1 94 ? 2.651 -1.019 16.144 1.00 95.19 94 ARG A C 1
ATOM 745 O O . ARG A 1 94 ? 2.794 -2.202 16.421 1.00 95.19 94 ARG A O 1
ATOM 752 N N . GLY A 1 95 ? 2.948 -0.494 14.956 1.00 94.19 95 GLY A N 1
ATOM 753 C CA . GLY A 1 95 ? 3.472 -1.268 13.834 1.00 94.19 95 GLY A CA 1
ATOM 754 C C . GLY A 1 95 ? 4.800 -1.939 14.168 1.00 94.19 95 GLY A C 1
ATOM 755 O O . GLY A 1 95 ? 4.926 -3.138 13.974 1.00 94.19 95 GLY A O 1
ATOM 756 N N . HIS A 1 96 ? 5.754 -1.205 14.753 1.00 94.06 96 HIS A N 1
ATOM 757 C CA . HIS A 1 96 ? 7.042 -1.782 15.160 1.00 94.06 96 HIS A CA 1
ATOM 758 C C . HIS A 1 96 ? 6.885 -2.932 16.162 1.00 94.06 96 HIS A C 1
ATOM 760 O O . HIS A 1 96 ? 7.571 -3.936 16.028 1.00 94.06 96 HIS A O 1
ATOM 766 N N . ARG A 1 97 ? 5.977 -2.813 17.142 1.00 92.75 97 ARG A N 1
ATOM 767 C CA . ARG A 1 97 ? 5.701 -3.922 18.070 1.00 92.75 97 ARG A CA 1
ATOM 768 C C . ARG A 1 97 ? 5.118 -5.131 17.348 1.00 92.75 97 ARG A C 1
ATOM 770 O O . ARG A 1 97 ? 5.665 -6.211 17.478 1.00 92.75 97 ARG A O 1
ATOM 777 N N . ALA A 1 98 ? 4.093 -4.923 16.521 1.00 91.19 98 ALA A N 1
ATOM 778 C CA . ALA A 1 98 ? 3.481 -6.006 15.752 1.00 91.19 98 ALA A CA 1
ATOM 779 C C . ALA A 1 98 ? 4.500 -6.745 14.865 1.00 91.19 98 ALA A C 1
ATOM 781 O O . ALA A 1 98 ? 4.457 -7.961 14.785 1.00 91.19 98 ALA A O 1
ATOM 782 N N . PHE A 1 99 ? 5.453 -6.026 14.264 1.00 87.19 99 PHE A N 1
ATOM 783 C CA . PHE A 1 99 ? 6.542 -6.635 13.495 1.00 87.19 99 PHE A CA 1
ATOM 784 C C . PHE A 1 99 ? 7.518 -7.464 14.334 1.00 87.19 99 PHE A C 1
ATOM 786 O O . PHE A 1 99 ? 8.047 -8.447 13.832 1.00 87.19 99 PHE A O 1
ATOM 793 N N . ASN A 1 100 ? 7.796 -7.046 15.568 1.00 87.12 100 ASN A N 1
ATOM 794 C CA . ASN A 1 100 ? 8.748 -7.729 16.445 1.00 87.12 100 ASN A CA 1
ATOM 795 C C . ASN A 1 100 ? 8.128 -8.928 17.176 1.00 87.12 100 ASN A C 1
ATOM 797 O O . ASN A 1 100 ? 8.860 -9.820 17.592 1.00 87.12 100 ASN A O 1
ATOM 801 N N . ASP A 1 101 ? 6.807 -8.919 17.363 1.00 83.62 101 ASP A N 1
ATOM 802 C CA . ASP A 1 101 ? 6.064 -9.964 18.073 1.00 83.62 101 ASP A CA 1
ATOM 803 C C . ASP A 1 101 ? 5.682 -11.145 17.153 1.00 83.62 101 A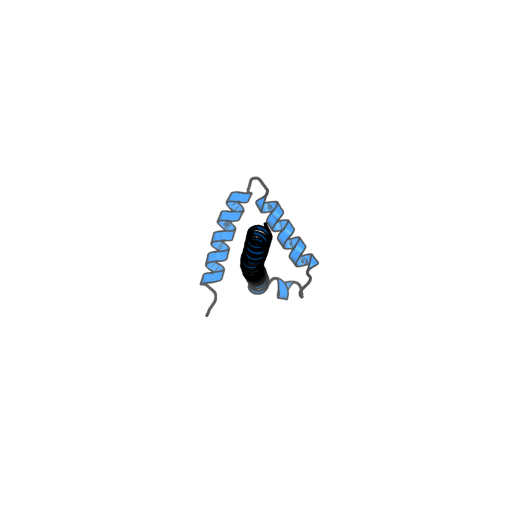SP A C 1
ATOM 805 O O . ASP A 1 101 ? 5.144 -12.149 17.622 1.00 83.62 101 ASP A O 1
ATOM 809 N N . GLU A 1 102 ? 5.939 -11.044 15.846 1.00 71.88 102 GLU A N 1
ATOM 810 C CA . GLU A 1 102 ? 5.713 -12.138 14.902 1.00 71.88 102 GLU A CA 1
ATOM 811 C C . GLU A 1 102 ? 6.820 -13.202 15.016 1.00 71.88 102 GLU A C 1
ATOM 813 O O . GLU A 1 102 ? 8.003 -12.862 14.924 1.00 71.88 102 GLU A O 1
ATOM 818 N N . PRO A 1 103 ? 6.468 -14.488 15.208 1.00 62.97 103 PRO A N 1
ATOM 819 C CA . PRO A 1 103 ? 7.438 -15.577 15.144 1.00 62.97 103 PRO A CA 1
ATOM 820 C C . PRO A 1 103 ? 7.996 -15.719 13.715 1.00 62.97 103 PRO A C 1
ATOM 822 O O . PRO A 1 103 ? 7.268 -15.477 12.751 1.00 62.97 103 PRO A O 1
ATOM 825 N N . GLU A 1 104 ? 9.279 -16.096 13.596 1.00 53.47 104 GLU A N 1
ATOM 826 C CA . GLU A 1 104 ? 9.940 -16.395 12.307 1.00 53.47 104 GLU A CA 1
ATOM 827 C C . GLU A 1 104 ? 9.227 -17.486 11.494 1.00 53.47 104 GLU A C 1
ATOM 829 O O . GLU A 1 104 ? 8.768 -18.487 12.097 1.00 53.47 104 GLU A O 1
#

Solvent-accessible surface area (backbone atoms only — not comparable to full-atom values): 5804 Å² total; per-residue (Å²): 111,71,65,62,55,52,51,49,53,53,49,52,54,50,54,52,52,52,50,52,52,51,52,54,52,49,52,52,50,51,52,49,54,49,51,51,54,50,52,52,51,52,50,52,52,49,55,54,50,49,52,48,53,73,69,44,53,38,74,76,49,72,66,40,61,67,59,55,50,50,52,51,50,52,53,54,51,50,55,70,42,96,60,12,66,60,51,50,56,52,50,51,56,50,49,55,47,57,65,68,71,53,80,134

Organism: NCBI:txid1141889

Radius of gyration: 28.18 Å; Cα contacts (8 Å, |Δi|>4): 18; chains: 1; bounding box: 54×35×75 Å